Protein AF-A0A8J6ZZZ8-F1 (afdb_monomer)

Foldseek 3Di:
DDVVVVVVLVCQQVVQDKDFDQDVNHTDDIDGHPVVPPPPCPPPVCPPPDDDDDPCNPPPDDDD

Secondary structure (DSSP, 8-state):
--HHHHHHHHHHHHH---EEE-GGG---EEE--GGGS---TTS-TTTT------TTTTSPPPP-

Radius of gyration: 22.04 Å; Cα contacts (8 Å, |Δi|>4): 34; chains: 1; bounding box: 47×32×59 Å

Mean predicted aligned error: 14.76 Å

Sequence (64 aa):
MDITLAMLLDEVTKTHSAIIITPNGKLIALTVPCESISLSAHNYPLQGMQIIFAQDFGEPIPEV

Solvent-accessible surface area 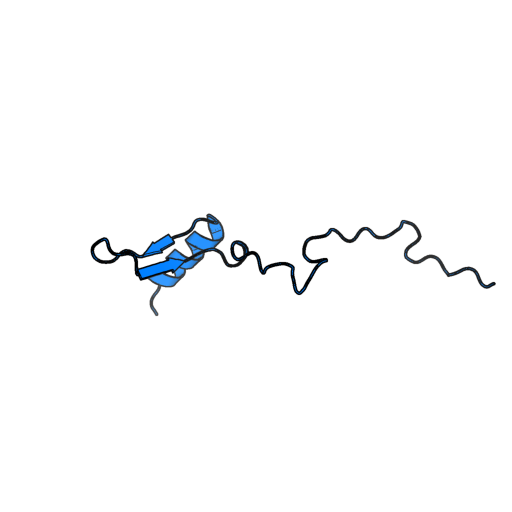(backbone atoms only — not comparable to full-atom values): 4384 Å² total; per-residue (Å²): 131,79,62,67,62,55,53,54,51,51,49,24,60,73,68,66,40,72,47,78,43,46,71,93,81,42,83,76,50,74,49,63,33,78,79,74,58,70,71,70,51,86,87,42,83,64,72,90,60,82,86,78,78,61,96,63,73,81,58,79,78,79,86,128

pLDDT: mean 77.32, std 9.42, r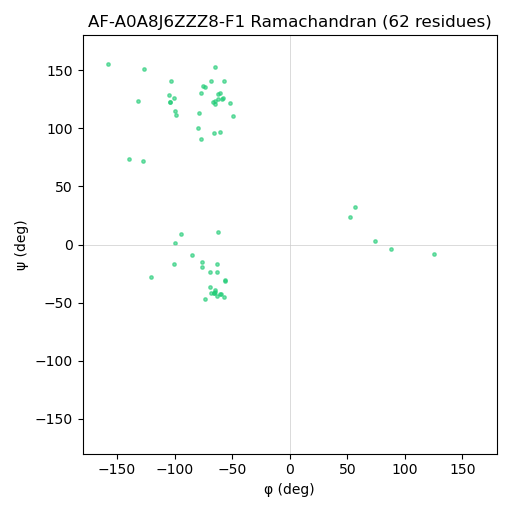ange [54.88, 89.25]

Structure (mmCIF, N/CA/C/O backbone):
data_AF-A0A8J6ZZZ8-F1
#
_entry.id   AF-A0A8J6ZZZ8-F1
#
loop_
_atom_site.group_PDB
_atom_site.id
_atom_site.type_symbol
_atom_site.label_atom_id
_atom_site.label_alt_id
_atom_site.label_comp_id
_atom_site.label_asym_id
_atom_site.label_entity_id
_atom_site.label_seq_id
_atom_site.pdbx_PDB_ins_code
_atom_site.Cartn_x
_atom_site.Cartn_y
_atom_site.Cartn_z
_atom_site.occupancy
_atom_site.B_iso_or_equiv
_atom_site.auth_seq_id
_atom_site.auth_comp_id
_atom_site.auth_asym_id
_atom_site.auth_atom_id
_atom_site.pdbx_PDB_model_num
ATOM 1 N N . MET A 1 1 ? -19.379 17.595 -2.387 1.00 56.75 1 MET A N 1
ATOM 2 C CA . MET A 1 1 ? -18.199 16.751 -2.661 1.00 56.75 1 MET A CA 1
ATOM 3 C C . MET A 1 1 ? -17.485 16.591 -1.334 1.00 56.75 1 MET A C 1
ATOM 5 O O . MET A 1 1 ? -17.201 17.607 -0.712 1.00 56.75 1 MET A O 1
ATOM 9 N N . ASP A 1 2 ? -17.345 15.367 -0.836 1.00 72.31 2 ASP A N 1
ATOM 10 C CA . ASP A 1 2 ? -16.823 15.123 0.511 1.00 72.31 2 ASP A CA 1
ATOM 11 C C . ASP A 1 2 ? -15.289 15.218 0.507 1.00 72.31 2 ASP A C 1
ATOM 13 O O . ASP A 1 2 ? -14.591 14.328 0.026 1.00 72.31 2 ASP A O 1
ATOM 17 N N . ILE A 1 3 ? -14.777 16.364 0.951 1.00 84.06 3 ILE A N 1
ATOM 18 C CA . ILE A 1 3 ? -13.350 16.732 0.930 1.00 84.06 3 ILE A CA 1
ATOM 19 C C . ILE A 1 3 ? -12.538 16.033 2.025 1.00 84.06 3 ILE A C 1
ATOM 21 O O . ILE A 1 3 ? -11.319 15.923 1.914 1.00 84.06 3 ILE A O 1
ATOM 25 N N . THR A 1 4 ? -13.204 15.530 3.063 1.00 83.38 4 THR A N 1
ATOM 26 C CA . THR A 1 4 ? -12.545 14.930 4.229 1.00 83.38 4 THR A CA 1
ATOM 27 C C . THR A 1 4 ? -11.856 13.611 3.881 1.00 83.38 4 THR A C 1
ATOM 29 O O . THR A 1 4 ? -10.704 13.387 4.251 1.00 83.38 4 THR A O 1
ATOM 32 N N . LEU A 1 5 ? -12.521 12.775 3.080 1.00 82.19 5 LEU A N 1
ATOM 33 C CA . LEU A 1 5 ? -11.974 11.510 2.599 1.00 82.19 5 LEU A CA 1
ATOM 34 C C . LEU A 1 5 ? -10.768 11.723 1.675 1.00 82.19 5 LEU A C 1
ATOM 36 O O . LEU A 1 5 ? -9.792 10.982 1.753 1.00 82.19 5 LEU A O 1
ATOM 40 N N . ALA A 1 6 ? -10.820 12.749 0.822 1.00 85.00 6 ALA A N 1
ATOM 41 C CA . ALA A 1 6 ? -9.732 13.064 -0.098 1.00 85.00 6 ALA A CA 1
ATOM 42 C C . ALA A 1 6 ? -8.455 13.479 0.649 1.00 85.00 6 ALA A C 1
ATOM 44 O O . ALA A 1 6 ? -7.369 13.035 0.288 1.00 85.00 6 ALA A O 1
ATOM 45 N N . MET A 1 7 ? -8.586 14.271 1.719 1.00 85.69 7 MET A N 1
ATOM 46 C CA . MET A 1 7 ? -7.447 14.661 2.558 1.00 85.69 7 MET A CA 1
ATOM 47 C C . MET A 1 7 ? -6.838 13.467 3.300 1.00 85.69 7 MET A C 1
ATOM 49 O O . MET A 1 7 ? -5.619 13.334 3.334 1.00 85.69 7 MET A O 1
ATOM 53 N N . LEU A 1 8 ? -7.674 12.572 3.837 1.00 84.12 8 LEU A N 1
ATOM 54 C CA . LEU A 1 8 ? -7.206 11.344 4.489 1.00 84.12 8 LEU A CA 1
ATOM 55 C C . LEU A 1 8 ? -6.427 10.442 3.524 1.00 84.12 8 LEU A C 1
ATOM 57 O O . LEU A 1 8 ? -5.386 9.904 3.886 1.00 84.12 8 LEU A O 1
ATOM 61 N N . LEU A 1 9 ? -6.909 10.285 2.288 1.00 83.50 9 LEU A N 1
ATOM 62 C CA . LEU A 1 9 ? -6.215 9.496 1.267 1.00 83.50 9 LEU A CA 1
ATOM 63 C C . LEU A 1 9 ? -4.880 10.134 0.855 1.00 83.50 9 LEU A C 1
ATOM 65 O O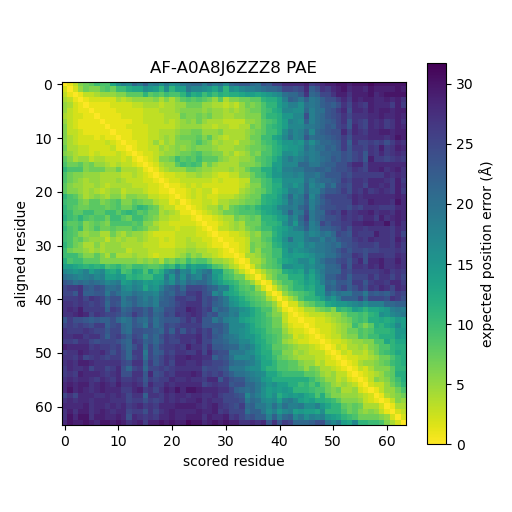 . LEU A 1 9 ? -3.881 9.427 0.738 1.00 83.50 9 LEU A O 1
ATOM 69 N N . ASP A 1 10 ? -4.843 11.456 0.683 1.00 83.81 10 ASP A N 1
ATOM 70 C CA . ASP A 1 10 ? -3.615 12.2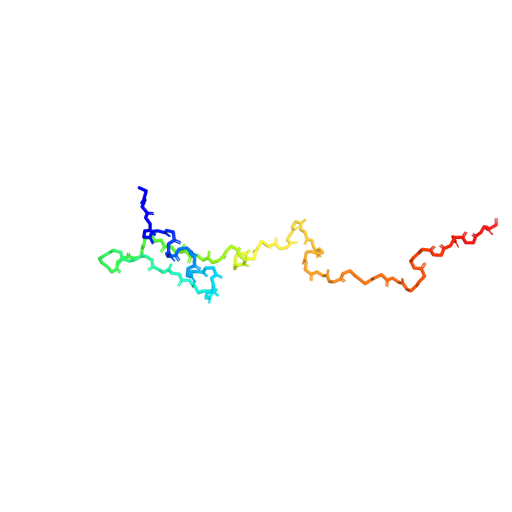00 0.375 1.00 83.81 10 ASP A CA 1
ATOM 71 C C . ASP A 1 10 ? -2.560 12.025 1.485 1.00 83.81 10 ASP A C 1
ATOM 73 O O . ASP A 1 10 ? -1.396 11.729 1.208 1.00 83.81 10 ASP A O 1
ATOM 77 N N . GLU A 1 11 ? -2.972 12.083 2.752 1.00 80.56 11 GLU A N 1
ATOM 78 C CA . GLU A 1 11 ? -2.087 11.853 3.896 1.00 80.56 11 GLU A CA 1
ATOM 79 C C . GLU A 1 11 ? -1.520 10.424 3.934 1.00 80.56 11 GLU A C 1
ATOM 81 O O . GLU A 1 11 ? -0.309 10.261 4.108 1.00 80.56 11 GLU A O 1
ATOM 86 N N . VAL A 1 12 ? -2.348 9.395 3.699 1.00 82.12 12 VAL A N 1
ATOM 87 C CA . VAL A 1 12 ? -1.901 7.986 3.605 1.00 82.12 12 VAL A CA 1
ATOM 88 C C . VAL A 1 12 ? -0.833 7.825 2.528 1.00 82.12 12 VAL A C 1
ATOM 90 O O . VAL A 1 12 ? 0.192 7.186 2.762 1.00 82.12 12 VAL A O 1
ATOM 93 N N . THR A 1 13 ? -1.046 8.427 1.354 1.00 76.75 13 THR A N 1
ATOM 94 C CA . THR A 1 13 ? -0.093 8.322 0.240 1.00 76.75 13 THR A CA 1
ATOM 95 C C . THR A 1 13 ? 1.218 9.060 0.504 1.00 76.75 13 THR A C 1
ATOM 97 O O . THR A 1 13 ? 2.278 8.556 0.152 1.00 76.75 13 THR A O 1
ATOM 100 N N . LYS A 1 14 ? 1.186 10.217 1.177 1.00 83.31 14 LYS A N 1
ATOM 101 C CA . LYS A 1 14 ? 2.398 10.990 1.497 1.00 83.31 14 LYS A CA 1
ATOM 102 C C . LYS A 1 14 ? 3.221 10.349 2.606 1.00 83.31 14 LYS A C 1
ATOM 104 O O . LYS A 1 14 ? 4.437 10.221 2.495 1.00 83.31 14 LYS A O 1
ATOM 109 N N . THR A 1 15 ? 2.559 9.947 3.683 1.00 82.94 15 THR A N 1
ATOM 110 C CA . THR A 1 15 ? 3.219 9.444 4.897 1.00 82.94 15 THR A CA 1
ATOM 111 C C . THR A 1 15 ? 3.562 7.961 4.825 1.00 82.94 15 THR A C 1
ATOM 113 O O . THR A 1 15 ? 4.235 7.454 5.721 1.00 82.94 15 THR A O 1
ATOM 116 N N . HIS A 1 16 ? 3.079 7.258 3.793 1.00 71.69 16 HIS A N 1
ATOM 117 C CA . HIS A 1 16 ? 3.184 5.804 3.650 1.00 71.69 16 HIS A CA 1
ATOM 118 C C . HIS A 1 16 ? 2.680 5.041 4.890 1.00 71.69 16 HIS A C 1
ATOM 120 O O . HIS A 1 16 ? 3.076 3.906 5.150 1.00 71.69 16 HIS A O 1
ATOM 126 N N . SER A 1 17 ? 1.804 5.676 5.673 1.00 75.06 17 SER A N 1
ATOM 127 C CA . SER A 1 17 ? 1.322 5.171 6.952 1.00 75.06 17 SER A CA 1
ATOM 128 C C . SER A 1 17 ? -0.088 4.617 6.807 1.00 75.06 17 SER A C 1
ATOM 130 O O . SER A 1 17 ? -0.927 5.170 6.097 1.00 75.06 17 SER A O 1
ATOM 132 N N . ALA A 1 18 ? -0.350 3.502 7.483 1.00 80.56 18 ALA A N 1
ATOM 133 C CA . ALA A 1 18 ? -1.666 2.886 7.487 1.00 80.56 18 ALA A CA 1
ATOM 134 C C . ALA A 1 18 ? -2.633 3.671 8.382 1.00 80.56 18 ALA A C 1
ATOM 136 O O . ALA A 1 18 ? -2.292 4.023 9.513 1.00 80.56 18 ALA A O 1
ATOM 137 N N . ILE A 1 19 ? -3.860 3.883 7.907 1.00 84.12 19 ILE A N 1
ATOM 138 C CA . ILE A 1 19 ? -4.942 4.453 8.710 1.00 84.12 19 ILE A CA 1
ATOM 139 C C . ILE A 1 19 ? -5.920 3.344 9.090 1.00 84.12 19 ILE A C 1
ATOM 141 O O . ILE A 1 19 ? -6.411 2.582 8.258 1.00 84.12 19 ILE A O 1
ATOM 145 N N . ILE A 1 20 ? -6.201 3.264 10.387 1.00 85.56 20 ILE A N 1
ATOM 146 C CA . ILE A 1 20 ? -7.089 2.273 10.985 1.00 85.56 20 ILE A CA 1
ATOM 147 C C . ILE A 1 20 ? -8.415 2.964 11.318 1.00 85.56 20 ILE A C 1
ATOM 149 O O . ILE A 1 20 ? -8.439 3.931 12.076 1.00 85.56 20 ILE A O 1
ATOM 153 N N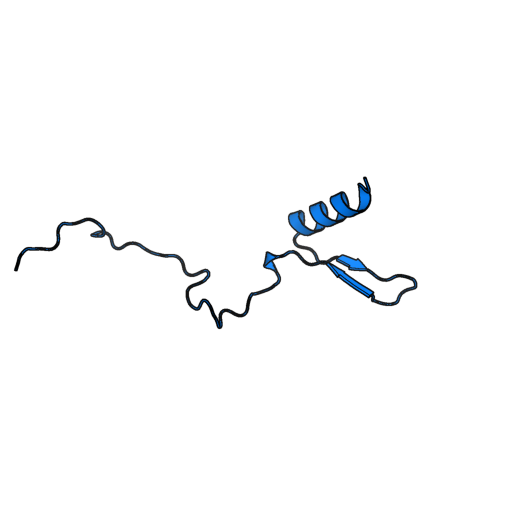 . ILE A 1 21 ? -9.525 2.460 10.779 1.00 88.12 21 ILE A N 1
ATOM 154 C CA . ILE A 1 21 ? -10.864 3.014 11.009 1.00 88.12 21 ILE A CA 1
ATOM 155 C C . ILE A 1 21 ? -11.564 2.181 12.094 1.00 88.12 21 ILE A C 1
ATOM 157 O O . ILE A 1 21 ? -11.895 1.009 11.878 1.00 88.12 21 ILE A O 1
ATOM 161 N N . THR A 1 22 ? -11.779 2.789 13.268 1.00 89.25 22 THR A N 1
ATOM 162 C CA . THR A 1 22 ? -12.322 2.144 14.481 1.00 89.25 22 THR A CA 1
ATOM 163 C C . THR A 1 22 ? -13.526 2.885 15.089 1.00 89.25 22 THR A C 1
ATOM 165 O O . THR A 1 22 ? -13.424 3.485 16.164 1.00 89.25 22 THR A O 1
ATOM 168 N N . PRO A 1 23 ? -14.717 2.851 14.469 1.00 82.88 23 PRO A N 1
ATOM 169 C CA . PRO A 1 23 ? -15.913 3.381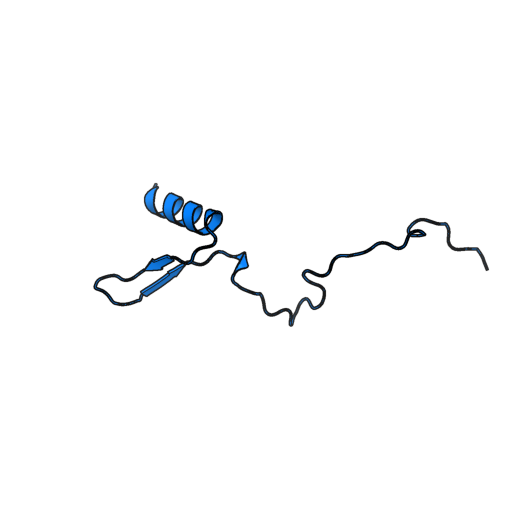 15.103 1.00 82.88 23 PRO A CA 1
ATOM 170 C C . PRO A 1 23 ? -16.216 2.585 16.376 1.00 82.88 23 PRO A C 1
ATOM 172 O O . PRO A 1 23 ? -16.257 1.353 16.375 1.00 82.88 23 PRO A O 1
ATOM 175 N N . ASN A 1 24 ? -16.425 3.304 17.480 1.00 87.75 24 ASN A N 1
ATOM 176 C CA . ASN A 1 24 ? -16.714 2.731 18.798 1.00 87.75 24 ASN A CA 1
ATOM 177 C C . ASN A 1 24 ? -15.643 1.735 19.288 1.00 87.75 24 ASN A C 1
ATOM 179 O O . ASN A 1 24 ? -15.962 0.757 19.961 1.00 87.75 24 ASN A O 1
ATOM 183 N N . GLY A 1 25 ? -14.376 1.950 18.913 1.00 85.56 25 GLY A N 1
ATOM 184 C CA . GLY A 1 25 ? -13.258 1.092 19.318 1.00 85.56 25 GLY A CA 1
ATOM 185 C C . GLY A 1 25 ? -13.204 -0.267 18.612 1.00 85.56 25 GLY A C 1
ATOM 186 O O . GLY A 1 25 ? -12.316 -1.065 18.905 1.00 85.56 25 GLY A O 1
ATOM 187 N N . LYS A 1 26 ? -14.112 -0.539 17.664 1.00 86.62 26 LYS A N 1
ATOM 188 C CA . LYS A 1 26 ? -14.115 -1.768 16.866 1.00 86.62 26 LYS A CA 1
ATOM 189 C C . LYS A 1 26 ? -13.506 -1.507 15.496 1.00 86.62 26 LYS A C 1
ATOM 191 O O . LYS A 1 26 ? -13.973 -0.633 14.777 1.00 86.62 26 LYS A O 1
ATOM 196 N N . LEU A 1 27 ? -12.505 -2.296 15.116 1.00 86.50 27 LEU A N 1
ATOM 197 C CA . LEU A 1 27 ? -11.899 -2.236 13.787 1.00 86.50 27 LEU A CA 1
ATOM 198 C C . LEU A 1 27 ? -12.924 -2.590 12.701 1.00 86.50 27 LEU A C 1
ATOM 200 O O . LEU A 1 27 ? -13.523 -3.666 12.761 1.00 86.50 27 LEU A O 1
ATOM 204 N N . ILE A 1 28 ? -13.099 -1.711 11.710 1.00 89.19 28 ILE A N 1
ATOM 205 C CA . ILE A 1 28 ? -13.974 -1.972 10.552 1.00 89.19 28 ILE A CA 1
ATOM 206 C C . ILE A 1 28 ? -13.246 -1.918 9.212 1.00 89.19 28 ILE A C 1
ATOM 208 O O . ILE A 1 28 ? -13.684 -2.569 8.269 1.00 89.19 28 ILE A O 1
ATOM 212 N N . ALA A 1 29 ? -12.170 -1.138 9.109 1.00 84.44 29 ALA A N 1
ATOM 213 C CA . ALA A 1 29 ? -11.454 -0.948 7.858 1.00 84.44 29 ALA A CA 1
ATOM 214 C C . ALA A 1 29 ? -10.017 -0.484 8.107 1.00 84.44 29 ALA A C 1
ATOM 216 O O . ALA A 1 29 ? -9.702 0.116 9.138 1.00 84.44 29 ALA A O 1
ATOM 217 N N . LEU A 1 30 ? -9.165 -0.778 7.132 1.00 84.25 30 LEU A N 1
ATOM 218 C CA . LEU A 1 30 ? -7.757 -0.419 7.086 1.00 84.25 30 LEU A CA 1
ATOM 219 C C . LEU A 1 30 ? -7.488 0.189 5.710 1.00 84.25 30 LEU A C 1
ATOM 221 O O . LEU A 1 30 ? -7.741 -0.456 4.692 1.00 84.25 30 LEU A O 1
ATOM 225 N N . THR A 1 31 ? -6.980 1.413 5.679 1.00 82.62 31 THR A N 1
ATOM 226 C CA . THR A 1 31 ? -6.489 2.063 4.465 1.00 82.62 31 THR A CA 1
ATOM 227 C C . THR A 1 31 ? -4.971 2.043 4.483 1.00 82.62 31 THR A C 1
ATOM 229 O O . THR A 1 31 ? -4.337 2.520 5.422 1.00 82.62 31 THR A O 1
ATOM 232 N N . VAL A 1 32 ? -4.383 1.460 3.444 1.00 81.75 32 VAL A N 1
ATOM 233 C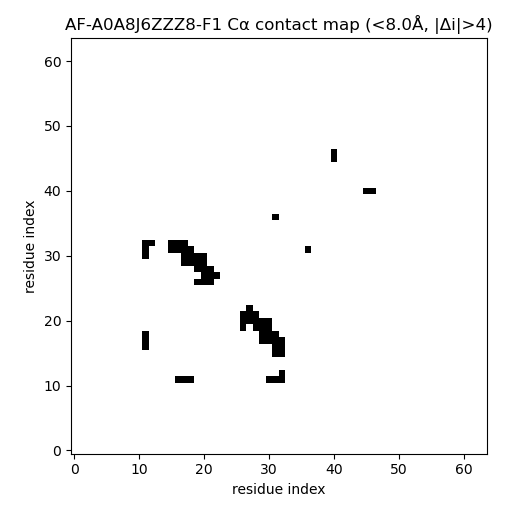 CA . VAL A 1 32 ? -2.934 1.337 3.280 1.00 81.75 32 VAL A CA 1
ATOM 234 C C . VAL A 1 32 ? -2.524 1.906 1.920 1.00 81.75 32 VAL A C 1
ATOM 236 O O . VAL A 1 32 ? -3.331 1.863 0.984 1.00 81.75 32 VAL A O 1
ATOM 239 N N . PRO A 1 33 ? -1.297 2.435 1.775 1.00 77.69 33 PRO A N 1
ATOM 240 C CA . PRO A 1 33 ? -0.786 2.865 0.476 1.00 77.69 33 PRO A CA 1
ATOM 241 C C . PRO A 1 33 ? -0.820 1.702 -0.521 1.00 77.69 33 PRO A C 1
ATOM 243 O O . PRO A 1 33 ? -0.487 0.575 -0.156 1.00 77.69 33 PRO A O 1
ATOM 246 N N . CYS A 1 34 ? -1.176 1.952 -1.783 1.00 70.19 34 CYS A N 1
ATOM 247 C CA . CYS A 1 34 ? -1.282 0.890 -2.796 1.00 70.19 34 CYS A CA 1
ATOM 248 C C . CYS A 1 34 ? 0.024 0.085 -2.955 1.00 70.19 34 CYS A C 1
ATOM 250 O O . CYS A 1 34 ? -0.014 -1.114 -3.209 1.00 70.19 34 CYS A O 1
ATOM 252 N N . GLU A 1 35 ? 1.169 0.731 -2.744 1.00 67.19 35 GLU A N 1
ATOM 253 C CA . GLU A 1 35 ? 2.509 0.135 -2.819 1.00 67.19 35 GLU A CA 1
ATOM 254 C C . GLU A 1 35 ? 2.797 -0.866 -1.689 1.00 67.19 35 GLU A C 1
ATOM 256 O O . GLU A 1 35 ? 3.625 -1.759 -1.840 1.00 67.19 35 GLU A O 1
ATOM 261 N N . SER A 1 36 ? 2.095 -0.747 -0.557 1.00 58.59 36 SER A N 1
ATOM 262 C CA . SER A 1 36 ? 2.243 -1.656 0.589 1.00 58.59 36 SER A CA 1
ATOM 263 C C . SER A 1 36 ? 1.566 -3.011 0.374 1.00 58.59 36 SER A C 1
ATOM 265 O O . SER A 1 36 ? 1.858 -3.979 1.079 1.00 58.59 36 SER A O 1
ATOM 267 N N . ILE A 1 37 ? 0.685 -3.106 -0.626 1.00 59.16 37 ILE A N 1
ATOM 268 C CA . ILE A 1 37 ? 0.206 -4.386 -1.124 1.00 59.16 37 ILE A CA 1
ATOM 269 C C . ILE A 1 37 ? 1.340 -4.916 -1.991 1.00 59.16 37 ILE A C 1
ATOM 271 O O . ILE A 1 37 ? 1.4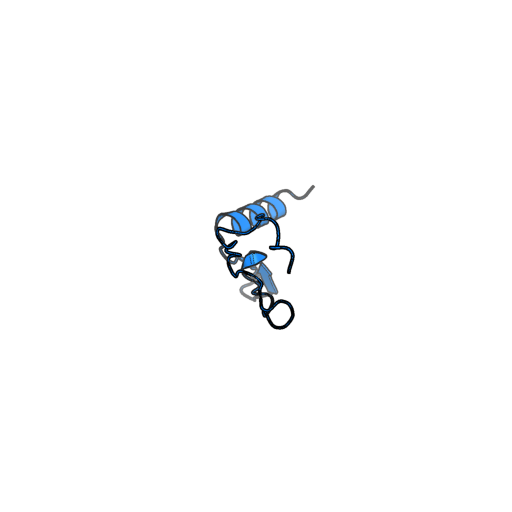01 -4.635 -3.187 1.00 59.16 37 ILE A O 1
ATOM 275 N N . SER A 1 38 ? 2.260 -5.680 -1.392 1.00 56.69 38 SER A N 1
ATOM 276 C CA . SER A 1 38 ? 3.157 -6.503 -2.191 1.00 56.69 38 SER A CA 1
ATOM 277 C C . SER A 1 38 ? 2.262 -7.462 -2.973 1.00 56.69 38 SER A C 1
ATOM 279 O O . SER A 1 38 ? 1.798 -8.474 -2.440 1.00 56.69 38 SER A O 1
ATOM 281 N N . LEU A 1 39 ? 1.949 -7.116 -4.222 1.00 56.50 39 LEU A N 1
ATOM 282 C CA . LEU A 1 39 ? 1.469 -8.071 -5.204 1.00 56.50 39 LEU A CA 1
ATOM 283 C C . LEU A 1 39 ? 2.458 -9.220 -5.113 1.00 56.50 39 LEU A C 1
ATOM 285 O O . LEU A 1 39 ? 3.638 -9.024 -5.402 1.00 56.50 39 LEU A O 1
ATOM 289 N N . SER A 1 40 ? 2.020 -10.370 -4.588 1.00 54.88 40 SER A N 1
ATOM 290 C CA . SER A 1 40 ? 2.920 -11.508 -4.460 1.00 54.88 40 SER A CA 1
ATOM 291 C C . SER A 1 40 ? 3.527 -11.697 -5.845 1.00 54.88 40 SER A C 1
ATOM 293 O O . SER A 1 40 ? 2.776 -11.835 -6.816 1.00 54.88 40 SER A O 1
ATOM 295 N N . ALA A 1 41 ? 4.855 -11.640 -5.947 1.00 55.16 41 ALA A N 1
ATOM 296 C CA . ALA A 1 41 ? 5.599 -11.652 -7.209 1.00 55.16 41 ALA A CA 1
ATOM 297 C C . ALA A 1 41 ? 5.404 -12.950 -8.021 1.00 55.16 41 ALA A C 1
ATOM 299 O O . ALA A 1 41 ? 6.086 -13.191 -9.010 1.00 55.16 41 ALA A O 1
ATOM 300 N N . HIS A 1 42 ? 4.447 -13.786 -7.620 1.00 57.81 42 HIS A N 1
ATOM 301 C CA . HIS A 1 42 ? 4.093 -15.051 -8.220 1.00 57.81 42 HIS A CA 1
ATOM 302 C C . HIS A 1 42 ? 3.741 -14.937 -9.710 1.00 57.81 42 HIS A C 1
ATOM 304 O O . HIS A 1 42 ? 4.001 -15.879 -10.453 1.00 57.81 42 HIS A O 1
ATOM 310 N N . ASN A 1 43 ? 3.198 -13.796 -10.155 1.00 65.50 43 ASN A N 1
ATOM 311 C CA . ASN A 1 43 ? 2.839 -13.573 -11.562 1.00 65.50 43 ASN A CA 1
ATOM 312 C C . ASN A 1 43 ? 3.862 -12.731 -12.338 1.00 65.50 43 ASN A C 1
ATOM 314 O O . ASN A 1 43 ? 3.842 -12.732 -13.566 1.00 65.50 43 ASN A O 1
ATOM 318 N N . TYR A 1 44 ? 4.754 -12.022 -11.644 1.00 71.25 44 TYR A N 1
ATOM 319 C CA . TYR A 1 44 ? 5.700 -11.089 -12.257 1.00 71.25 44 TYR A CA 1
ATOM 320 C C . TYR A 1 44 ? 7.065 -11.216 -11.569 1.00 71.25 44 TYR A C 1
ATOM 322 O O . TYR A 1 44 ? 7.460 -10.340 -10.802 1.00 71.25 44 TYR A O 1
ATOM 330 N N . PRO A 1 45 ? 7.800 -12.313 -11.831 1.00 69.94 45 PRO A N 1
ATOM 331 C CA . PRO A 1 45 ? 9.032 -12.649 -11.111 1.00 69.94 45 PRO A CA 1
ATOM 332 C C . PRO A 1 45 ? 10.163 -11.628 -11.298 1.00 69.94 45 PRO A C 1
ATOM 334 O O . PRO A 1 45 ? 11.110 -11.616 -10.522 1.00 69.94 45 PRO A O 1
ATOM 337 N N . LEU A 1 46 ? 10.064 -10.771 -12.317 1.00 76.50 46 LEU A N 1
ATOM 338 C CA . LEU A 1 46 ? 11.044 -9.726 -12.621 1.00 76.50 46 LEU A CA 1
ATOM 339 C C . LEU A 1 46 ? 10.615 -8.338 -12.114 1.00 76.50 46 LEU A C 1
ATOM 341 O O . LEU A 1 46 ? 11.322 -7.354 -12.332 1.00 76.50 46 LEU A O 1
ATOM 345 N N . GLN A 1 47 ? 9.455 -8.226 -11.457 1.00 73.75 47 GLN A N 1
ATOM 346 C CA . GLN A 1 47 ? 8.947 -6.949 -10.963 1.00 73.75 47 GLN A CA 1
ATOM 347 C C . GLN A 1 47 ? 9.872 -6.397 -9.868 1.00 73.75 47 GLN A C 1
ATOM 349 O O . GLN A 1 47 ? 10.092 -7.037 -8.844 1.00 73.75 47 GLN A O 1
ATOM 354 N N . GLY A 1 48 ? 10.417 -5.199 -10.093 1.00 68.25 48 GLY A N 1
ATOM 355 C CA . GLY A 1 48 ? 11.343 -4.535 -9.167 1.00 68.25 48 GLY A CA 1
ATOM 356 C C . GLY A 1 48 ? 12.823 -4.879 -9.368 1.00 68.25 48 GLY A C 1
ATOM 357 O O . GLY A 1 48 ? 13.667 -4.268 -8.716 1.00 68.25 48 GLY A O 1
ATOM 358 N N . MET A 1 49 ? 13.171 -5.793 -10.284 1.00 81.81 49 MET A N 1
ATOM 359 C CA . MET A 1 49 ? 14.568 -5.986 -10.684 1.00 81.81 49 MET A CA 1
ATOM 360 C C . MET A 1 49 ? 15.002 -4.867 -11.634 1.00 81.81 49 MET A C 1
ATOM 362 O O . MET A 1 49 ? 14.333 -4.570 -12.623 1.00 81.81 49 MET A O 1
ATOM 366 N N . GLN A 1 50 ? 16.143 -4.247 -11.337 1.00 79.44 50 GLN A N 1
ATOM 367 C CA . GLN A 1 50 ? 16.746 -3.247 -12.209 1.00 79.44 50 GLN A CA 1
ATOM 368 C C . GLN A 1 50 ? 17.210 -3.915 -13.510 1.00 79.44 50 GLN A C 1
ATOM 370 O O . GLN A 1 50 ? 18.020 -4.840 -13.484 1.00 79.44 50 GLN A O 1
ATOM 375 N N . ILE A 1 51 ? 16.707 -3.438 -14.649 1.00 80.06 51 ILE A N 1
ATOM 376 C CA . ILE A 1 51 ? 17.182 -3.877 -15.963 1.00 80.06 51 ILE A CA 1
ATOM 377 C C . ILE A 1 51 ? 18.500 -3.153 -16.242 1.00 80.06 51 ILE A C 1
ATOM 379 O O . ILE A 1 51 ? 18.524 -1.931 -16.386 1.00 80.06 51 ILE A O 1
ATOM 383 N N . ILE A 1 52 ? 19.595 -3.909 -16.293 1.00 84.69 52 ILE A N 1
ATOM 384 C CA . ILE A 1 52 ? 20.919 -3.403 -16.660 1.00 84.69 52 ILE A CA 1
ATOM 385 C C . ILE A 1 52 ? 21.152 -3.772 -18.121 1.00 84.69 52 ILE A C 1
ATOM 387 O O . ILE A 1 52 ? 21.228 -4.952 -18.462 1.00 84.69 52 ILE A O 1
ATOM 391 N N . PHE A 1 53 ? 21.244 -2.763 -18.983 1.00 81.31 53 PHE A N 1
ATOM 392 C CA . PHE A 1 53 ? 21.641 -2.966 -20.371 1.00 81.31 53 PHE A CA 1
ATOM 393 C C . PHE A 1 53 ? 23.142 -3.253 -20.429 1.00 81.31 53 PHE A C 1
ATOM 395 O O . PHE A 1 53 ? 23.935 -2.597 -19.751 1.00 81.31 53 PHE A O 1
ATOM 402 N N . ALA A 1 54 ? 23.523 -4.250 -21.224 1.00 82.00 54 ALA A N 1
ATOM 403 C CA . ALA A 1 54 ? 24.924 -4.515 -21.510 1.00 82.00 54 ALA A CA 1
ATOM 404 C C . ALA A 1 54 ? 25.530 -3.339 -22.300 1.00 82.00 54 ALA A C 1
ATOM 406 O O . ALA A 1 54 ? 24.813 -2.603 -22.979 1.00 82.00 54 ALA A O 1
ATOM 407 N N . GLN A 1 55 ? 26.842 -3.123 -22.178 1.00 81.38 55 GLN A N 1
ATOM 408 C CA . GLN A 1 55 ? 27.514 -1.974 -22.808 1.00 81.38 55 GLN A CA 1
ATOM 409 C C . GLN A 1 55 ? 27.442 -1.994 -24.340 1.00 81.38 55 GLN A C 1
ATOM 411 O O . GLN A 1 55 ? 27.527 -0.947 -24.968 1.00 81.38 55 GLN A O 1
ATOM 416 N N . ASP A 1 56 ? 27.265 -3.175 -24.913 1.00 80.81 56 ASP A N 1
ATOM 417 C CA . ASP A 1 56 ? 27.136 -3.467 -26.337 1.00 80.81 56 ASP A CA 1
ATOM 418 C C . ASP A 1 56 ? 25.671 -3.521 -26.807 1.00 80.81 56 ASP A C 1
ATOM 420 O O . ASP A 1 56 ? 25.388 -3.912 -27.941 1.00 80.81 56 ASP A O 1
ATOM 424 N N . PHE A 1 57 ? 24.714 -3.123 -25.959 1.00 78.50 57 PHE A N 1
ATOM 425 C CA . PHE A 1 57 ? 23.305 -3.056 -26.331 1.00 78.50 57 PHE A CA 1
ATOM 426 C C . PHE A 1 57 ? 23.090 -1.975 -27.404 1.00 78.50 57 PHE A C 1
ATOM 428 O O . PHE A 1 57 ? 22.945 -0.792 -27.099 1.00 78.50 57 PHE A O 1
ATOM 435 N N . GLY A 1 58 ? 23.077 -2.399 -28.669 1.00 76.69 58 GLY A N 1
ATOM 436 C CA . GLY A 1 58 ? 22.963 -1.531 -29.845 1.00 76.69 58 GLY A CA 1
ATOM 437 C C . GLY A 1 58 ? 24.084 -1.710 -30.871 1.00 76.69 58 GLY A C 1
ATOM 438 O O . GLY A 1 58 ? 23.979 -1.160 -31.966 1.00 76.69 58 GLY A O 1
ATOM 439 N N . GLU A 1 59 ? 25.120 -2.488 -30.553 1.00 84.75 59 GLU A N 1
ATOM 440 C CA . GLU A 1 59 ? 26.146 -2.853 -31.526 1.00 8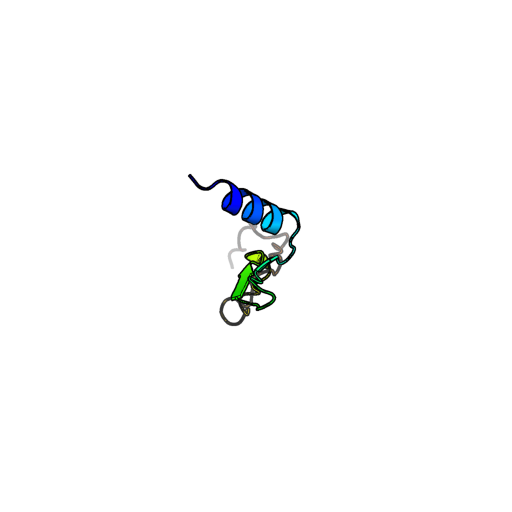4.75 59 GLU A CA 1
ATOM 441 C C . GLU A 1 59 ? 25.555 -3.789 -32.598 1.00 84.75 59 GLU A C 1
ATOM 443 O O . GLU A 1 59 ? 24.726 -4.655 -32.285 1.00 84.75 59 GLU A O 1
ATOM 448 N N . PRO A 1 60 ? 25.939 -3.629 -33.877 1.00 79.56 60 PRO A N 1
ATOM 449 C CA . PRO A 1 60 ? 25.502 -4.531 -34.930 1.00 79.56 60 PRO A CA 1
ATOM 450 C C . PRO A 1 60 ? 25.988 -5.950 -34.620 1.00 79.56 60 PRO A C 1
ATOM 452 O O . PRO A 1 60 ? 27.165 -6.169 -34.333 1.00 79.56 60 PRO A O 1
ATOM 455 N N . ILE A 1 61 ? 25.074 -6.922 -34.689 1.00 81.19 61 ILE A N 1
ATOM 456 C CA . ILE A 1 61 ? 25.427 -8.337 -34.544 1.00 81.19 61 ILE A CA 1
ATOM 457 C C . ILE A 1 61 ? 26.440 -8.666 -35.652 1.00 81.19 61 ILE A C 1
ATOM 459 O O . ILE A 1 61 ? 26.132 -8.404 -36.818 1.00 81.19 61 ILE A O 1
ATOM 463 N N . PRO A 1 62 ? 27.628 -9.213 -35.324 1.00 78.81 62 PRO A N 1
ATOM 464 C CA . PRO A 1 62 ? 28.605 -9.569 -36.337 1.00 78.81 62 PRO A CA 1
ATOM 465 C C . PRO A 1 62 ? 27.981 -10.561 -37.317 1.00 78.81 62 PRO A C 1
ATOM 467 O O . PRO A 1 62 ? 27.433 -11.586 -36.907 1.00 78.81 62 PRO A O 1
ATOM 470 N N . GLU A 1 63 ? 28.046 -10.240 -38.606 1.00 76.25 63 GLU A N 1
ATOM 471 C CA . GLU A 1 63 ? 27.649 -11.171 -39.658 1.00 76.25 63 GLU A CA 1
ATOM 472 C C . GLU A 1 63 ? 28.616 -12.364 -39.628 1.00 76.25 63 GLU A C 1
ATOM 474 O O . GLU A 1 63 ? 29.836 -12.183 -39.657 1.00 76.25 63 GLU A O 1
ATOM 479 N N . VAL A 1 64 ? 28.057 -13.569 -39.474 1.00 70.06 64 VAL A N 1
ATOM 480 C CA . VAL A 1 64 ? 28.797 -14.843 -39.430 1.00 70.06 64 VAL A CA 1
ATOM 481 C C . VAL A 1 64 ? 29.111 -15.316 -40.841 1.00 70.06 64 VAL A C 1
ATOM 483 O O . VAL A 1 64 ? 28.180 -15.282 -41.678 1.00 70.06 64 VAL A O 1
#

Nearest PDB structures (foldseek):
  2y9j-assembly1_Y  TM=2.712E-01  e=3.664E+00  Salmonella enterica subsp. enterica serovar Typhimurium